Protein AF-F4YBS2-F1 (afdb_monomer_lite)

Radius of gyration: 19.91 Å; chains: 1; bounding box: 47×36×40 Å

Foldseek 3Di:
DPVVVVCVVPVVCPVVVVVVVVVVVVVVVVVVCCVPVNDDPPPDDPDVPDDVVVVVVVVVVVVVVVVCVVCVVVVVVVVVVVD

Sequence (83 aa):
MLITSILKMSTSAFILLGLTSFFTAAYCLYMYTSMHHGPLMLTSNPIPQFKVKDLTLMTMHLVPTILIIFKPELITSWSWWYS

Secondary structure (DSSP, 8-state):
--HHHHHHH-TTHHHHHHHHHHHHHHHHHHHHHHHHHSPPPTTS-------HHHHHHHHHHHHHHHHHHH-THHHHHHHHTT-

pLDDT: mean 80.0, std 12.58, range [47.31, 95.69]

Organism: Lumbricus terrestris (NCBI:txid6398)

Structure (mmCIF, N/CA/C/O backbone):
data_AF-F4YBS2-F1
#
_entry.id   AF-F4YBS2-F1
#
loop_
_atom_site.group_PDB
_atom_site.id
_atom_site.type_symbol
_atom_site.label_atom_id
_atom_site.label_alt_id
_atom_site.label_comp_id
_atom_site.label_asym_id
_atom_site.label_entity_id
_atom_site.label_seq_id
_atom_site.pdbx_PDB_ins_code
_atom_site.Cartn_x
_atom_site.Cartn_y
_atom_site.Cartn_z
_atom_site.occupancy
_atom_site.B_iso_or_equiv
_atom_site.auth_seq_id
_atom_site.auth_comp_id
_atom_site.auth_asym_id
_atom_site.auth_atom_id
_atom_site.pdbx_PDB_model_num
ATOM 1 N N . MET A 1 1 ? -12.986 -3.795 13.087 1.00 63.75 1 MET A N 1
ATOM 2 C CA . MET A 1 1 ? -13.603 -3.448 14.389 1.00 63.75 1 MET A CA 1
ATOM 3 C C . MET A 1 1 ? -12.519 -3.347 15.462 1.00 63.75 1 MET A C 1
ATOM 5 O O . MET A 1 1 ? -12.411 -4.220 16.306 1.00 63.75 1 MET A O 1
ATOM 9 N N . LEU A 1 2 ? -11.651 -2.334 15.393 1.00 74.88 2 LEU A N 1
ATOM 10 C CA . LEU A 1 2 ? -10.578 -2.159 16.390 1.00 74.88 2 LEU A CA 1
ATOM 11 C C . LEU A 1 2 ? -10.388 -0.669 16.681 1.00 74.88 2 LEU A C 1
ATOM 13 O O . LEU A 1 2 ? -10.542 -0.245 17.821 1.00 74.88 2 LEU A O 1
ATOM 17 N N . ILE A 1 3 ? -10.246 0.143 15.626 1.00 78.50 3 ILE A N 1
ATOM 18 C CA . ILE A 1 3 ? -10.241 1.609 15.736 1.00 78.50 3 ILE A CA 1
ATOM 19 C C . ILE A 1 3 ? -11.523 2.133 16.410 1.00 78.50 3 ILE A C 1
ATOM 21 O O . ILE A 1 3 ? -11.462 2.973 17.299 1.00 78.50 3 ILE A O 1
ATOM 25 N N . THR A 1 4 ? -12.682 1.563 16.065 1.00 78.06 4 THR A N 1
ATOM 26 C CA . THR A 1 4 ? -13.985 1.925 16.641 1.00 78.06 4 THR A CA 1
ATOM 27 C C . THR A 1 4 ? -14.068 1.597 18.130 1.00 78.06 4 THR A C 1
ATOM 29 O O . THR A 1 4 ? -14.593 2.395 18.899 1.00 78.06 4 THR A O 1
ATOM 32 N N . SER A 1 5 ? -13.513 0.462 18.558 1.00 79.44 5 SER A N 1
ATOM 33 C CA . SER A 1 5 ? -13.486 0.057 19.968 1.00 79.44 5 SER A CA 1
ATOM 34 C C . SER A 1 5 ? -12.567 0.949 20.804 1.00 79.44 5 SER A C 1
ATOM 36 O O . SER A 1 5 ? -12.949 1.356 21.898 1.00 79.44 5 SER A O 1
ATOM 38 N N . ILE A 1 6 ? -11.394 1.318 20.273 1.00 82.31 6 ILE A N 1
ATOM 39 C CA . ILE A 1 6 ? -10.454 2.228 20.949 1.00 82.31 6 ILE A CA 1
ATOM 40 C C . ILE A 1 6 ? -11.082 3.615 21.124 1.00 82.31 6 ILE A C 1
ATOM 42 O O . ILE A 1 6 ? -11.031 4.182 22.213 1.00 82.31 6 ILE A O 1
ATOM 46 N N . LEU A 1 7 ? -11.739 4.131 20.081 1.00 82.38 7 LEU A N 1
ATOM 47 C CA . LEU A 1 7 ? -12.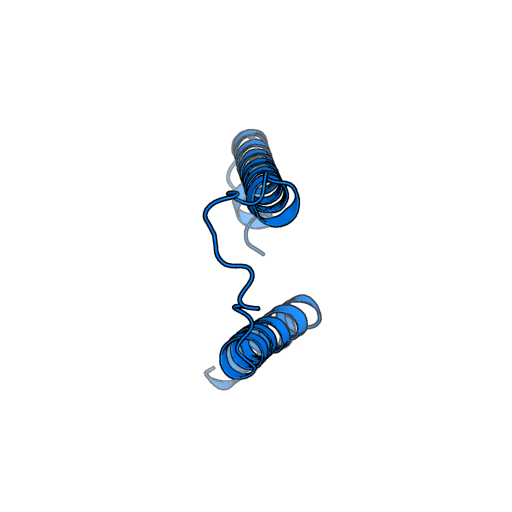414 5.429 20.135 1.00 82.38 7 LEU A CA 1
ATOM 48 C C . LEU A 1 7 ? -13.604 5.444 21.102 1.00 82.38 7 LEU A C 1
ATOM 50 O O . LEU A 1 7 ? -13.859 6.471 21.726 1.00 82.38 7 LEU A O 1
ATOM 54 N N . LYS A 1 8 ? -14.311 4.315 21.271 1.00 77.94 8 LYS A N 1
ATOM 55 C CA . LYS A 1 8 ? -15.350 4.187 22.307 1.00 77.94 8 LYS A CA 1
ATOM 56 C C . LYS A 1 8 ? -14.777 4.209 23.723 1.00 77.94 8 LYS A C 1
ATOM 58 O O . LYS A 1 8 ? -15.449 4.693 24.626 1.00 77.94 8 LYS A O 1
ATOM 63 N N . MET A 1 9 ? -13.585 3.652 23.923 1.00 80.56 9 MET A N 1
ATOM 64 C CA . MET A 1 9 ? -12.960 3.547 25.242 1.00 80.56 9 MET A CA 1
ATOM 65 C C . MET A 1 9 ? -12.321 4.866 25.690 1.00 80.56 9 MET A C 1
ATOM 67 O O . MET A 1 9 ? -12.377 5.198 26.870 1.00 80.56 9 MET A O 1
ATOM 71 N N . SER A 1 10 ? -11.746 5.638 24.766 1.00 79.50 10 SER A N 1
ATOM 72 C CA . SER A 1 10 ? -11.235 6.978 25.054 1.00 79.50 10 SER A CA 1
ATOM 73 C C . SER A 1 10 ? -11.241 7.862 23.808 1.00 79.50 10 SER A C 1
ATOM 75 O O . SER A 1 10 ? -10.562 7.577 22.821 1.00 79.50 10 SER A O 1
ATOM 77 N N . THR A 1 11 ? -11.952 8.989 23.870 1.00 77.81 11 THR A N 1
ATOM 78 C CA . THR A 1 11 ? -11.997 9.981 22.784 1.00 77.81 11 THR A CA 1
ATOM 79 C C . THR A 1 11 ? -10.676 10.737 22.622 1.00 77.81 11 THR A C 1
ATOM 81 O O . THR A 1 11 ? -10.355 11.173 21.517 1.00 77.81 11 THR A O 1
ATOM 84 N N . SER A 1 12 ? -9.854 10.830 23.675 1.00 80.19 12 SER A N 1
ATOM 85 C CA . SER A 1 12 ? -8.532 11.469 23.603 1.00 80.19 12 SER A CA 1
ATOM 86 C C . SER A 1 12 ? -7.528 10.675 22.758 1.00 80.19 12 SER A C 1
ATOM 88 O O . SER A 1 12 ? -6.585 11.253 22.218 1.00 80.19 12 SER A O 1
ATOM 90 N N . ALA A 1 13 ? -7.761 9.372 22.555 1.00 85.25 13 ALA A N 1
ATOM 91 C CA . ALA A 1 13 ? -6.923 8.527 21.707 1.00 85.25 13 ALA A CA 1
ATOM 92 C C . ALA A 1 13 ? -7.036 8.867 20.208 1.00 85.25 13 ALA A C 1
ATOM 94 O O . ALA A 1 13 ? -6.175 8.461 19.430 1.00 85.25 13 ALA A O 1
ATOM 95 N N . PHE A 1 14 ? -8.049 9.637 19.788 1.00 84.81 14 PHE A N 1
ATOM 96 C CA . PHE A 1 14 ? -8.254 10.003 18.382 1.00 84.81 14 PHE A CA 1
ATOM 97 C C . PHE A 1 14 ? -7.056 10.750 17.783 1.00 84.81 14 PHE A C 1
ATOM 99 O O . PHE A 1 14 ? -6.602 10.416 16.691 1.00 84.81 14 PHE A O 1
ATOM 106 N N . ILE A 1 15 ? -6.504 11.720 18.519 1.00 88.25 15 ILE A N 1
ATOM 107 C CA . ILE A 1 15 ? -5.363 12.524 18.058 1.00 88.25 15 ILE A CA 1
ATOM 108 C C . ILE A 1 15 ? -4.124 11.639 17.883 1.00 88.25 15 ILE A C 1
ATOM 110 O O . ILE A 1 15 ? -3.433 11.731 16.871 1.00 88.25 15 ILE A O 1
ATOM 114 N N . LEU A 1 16 ? -3.874 10.738 18.836 1.00 88.50 16 LEU A N 1
ATOM 115 C CA . LEU A 1 16 ? -2.748 9.806 18.780 1.00 88.50 16 LEU A CA 1
ATOM 116 C C . LEU A 1 16 ? -2.885 8.826 17.599 1.00 88.50 16 LEU A C 1
ATOM 118 O O . LEU A 1 16 ? -1.923 8.580 16.873 1.00 88.50 16 LEU A O 1
ATOM 122 N N . LEU A 1 17 ? -4.089 8.297 17.365 1.00 90.12 17 LEU A N 1
ATOM 123 C CA . LEU A 1 17 ? -4.383 7.420 16.228 1.00 90.12 17 LEU A CA 1
ATOM 124 C C . LEU A 1 17 ? -4.215 8.146 14.883 1.00 90.12 17 LEU A C 1
ATOM 126 O O . LEU A 1 17 ? -3.644 7.591 13.948 1.00 90.12 17 LEU A O 1
ATOM 130 N N . GLY A 1 18 ? -4.649 9.405 14.794 1.00 89.06 18 GLY A N 1
ATOM 131 C CA . GLY A 1 18 ? -4.430 10.236 13.610 1.00 89.06 18 GLY A CA 1
ATOM 132 C C . GLY A 1 18 ? -2.944 10.489 13.343 1.00 89.06 18 GLY A C 1
ATOM 133 O O . GLY A 1 18 ? -2.477 10.296 12.220 1.00 89.06 18 GLY A O 1
ATOM 134 N N . LEU A 1 19 ? -2.181 10.850 14.381 1.00 93.44 19 LEU A N 1
ATOM 135 C CA . LEU A 1 19 ? -0.737 11.079 14.276 1.00 93.44 19 LEU A CA 1
ATOM 136 C C . LEU A 1 19 ? 0.017 9.819 13.849 1.00 93.44 19 LEU A C 1
ATOM 138 O O . LEU A 1 19 ? 0.852 9.888 12.951 1.00 93.44 19 LEU A O 1
ATOM 142 N N . THR A 1 20 ? -0.286 8.667 14.447 1.00 92.00 20 THR A N 1
ATOM 143 C CA . THR A 1 20 ? 0.355 7.396 14.070 1.00 92.00 20 THR A CA 1
ATOM 144 C C . THR A 1 20 ? 0.085 7.047 12.609 1.00 92.00 20 THR A C 1
ATOM 146 O O . THR A 1 20 ? 1.034 6.787 11.874 1.00 92.00 20 THR A O 1
ATOM 149 N N . SER A 1 21 ? -1.165 7.153 12.144 1.00 92.25 21 SER A N 1
ATOM 150 C CA . SER A 1 21 ? -1.503 6.936 10.731 1.00 92.25 21 SER A CA 1
ATOM 151 C C . SER A 1 21 ? -0.778 7.912 9.795 1.00 92.25 21 SER A C 1
ATOM 153 O O . SER A 1 21 ? -0.325 7.507 8.724 1.00 92.25 21 SER A O 1
ATOM 155 N N . PHE A 1 22 ? -0.658 9.185 10.184 1.00 95.62 22 PHE A N 1
ATOM 156 C CA . PHE A 1 22 ? 0.048 10.198 9.400 1.00 95.62 22 PHE A CA 1
ATOM 157 C C . PHE A 1 22 ? 1.546 9.888 9.283 1.00 95.62 22 PHE A C 1
ATOM 159 O O . PHE A 1 22 ? 2.085 9.879 8.177 1.00 95.62 22 PHE A O 1
ATOM 166 N N . PHE A 1 23 ? 2.211 9.567 10.397 1.00 95.69 23 PHE A N 1
ATOM 167 C CA . PHE A 1 23 ? 3.626 9.191 10.392 1.00 95.69 23 PHE A CA 1
ATOM 168 C C . PHE A 1 23 ? 3.884 7.915 9.586 1.00 95.69 23 PHE A C 1
ATOM 170 O O . PHE A 1 23 ? 4.854 7.868 8.830 1.00 95.69 23 PHE A O 1
ATOM 177 N N . THR A 1 24 ? 3.013 6.903 9.684 1.00 94.56 24 THR A N 1
ATOM 178 C CA . THR A 1 24 ? 3.126 5.687 8.866 1.00 94.56 24 THR A CA 1
ATOM 179 C C . THR A 1 24 ? 3.044 6.014 7.374 1.00 94.56 24 THR A C 1
ATOM 181 O O . THR A 1 24 ? 3.898 5.570 6.609 1.00 94.56 24 THR A O 1
ATOM 184 N N . ALA A 1 25 ? 2.081 6.841 6.956 1.00 94.62 25 ALA A N 1
ATOM 185 C CA . ALA A 1 25 ? 1.952 7.252 5.559 1.00 94.62 25 ALA A CA 1
ATOM 186 C C . ALA A 1 25 ? 3.166 8.067 5.073 1.00 94.62 25 ALA A C 1
ATOM 188 O O . ALA A 1 25 ? 3.683 7.810 3.985 1.00 94.62 25 ALA A O 1
ATOM 189 N N . ALA A 1 26 ? 3.659 9.003 5.891 1.00 95.50 26 ALA A N 1
ATOM 190 C CA . ALA A 1 26 ? 4.838 9.808 5.579 1.00 95.50 26 ALA A CA 1
ATOM 191 C C . ALA A 1 26 ? 6.099 8.943 5.410 1.00 95.50 26 ALA A C 1
ATOM 193 O O . ALA A 1 26 ? 6.859 9.138 4.462 1.00 95.50 26 ALA A O 1
ATOM 194 N N . TYR A 1 27 ? 6.293 7.949 6.283 1.00 94.31 27 TYR A N 1
ATOM 195 C CA . TYR A 1 27 ? 7.399 7.000 6.177 1.00 94.31 27 TYR A CA 1
ATOM 196 C C . TYR A 1 27 ? 7.304 6.144 4.906 1.00 94.31 27 TYR A C 1
ATOM 198 O O . TYR A 1 27 ? 8.289 6.019 4.179 1.00 94.31 27 TYR A O 1
ATOM 206 N N . CYS A 1 28 ? 6.121 5.605 4.587 1.00 93.06 28 CYS A N 1
ATOM 207 C CA . CYS A 1 28 ? 5.909 4.848 3.352 1.00 93.06 28 CYS A CA 1
ATOM 208 C C . CYS A 1 28 ? 6.204 5.693 2.105 1.00 93.06 28 CYS A C 1
ATOM 210 O O . CYS A 1 28 ? 6.857 5.208 1.182 1.00 93.06 28 CYS A O 1
ATOM 212 N N . LEU A 1 29 ? 5.771 6.958 2.087 1.00 91.31 29 LEU A N 1
ATOM 213 C CA . LEU A 1 29 ? 6.047 7.876 0.984 1.00 91.31 29 LEU A CA 1
ATOM 214 C C . LEU A 1 29 ? 7.548 8.166 0.853 1.00 91.31 29 LEU A C 1
ATOM 216 O O . LEU A 1 29 ? 8.078 8.114 -0.252 1.00 91.31 29 LEU A O 1
ATOM 220 N N . TYR A 1 30 ? 8.240 8.428 1.965 1.00 91.75 30 TYR A N 1
ATOM 221 C CA . TYR A 1 30 ? 9.690 8.644 1.980 1.00 91.75 30 TYR A CA 1
ATOM 222 C C . TYR A 1 30 ? 10.468 7.418 1.479 1.00 91.75 30 TYR A C 1
ATOM 224 O O . TYR A 1 30 ? 11.403 7.535 0.685 1.00 91.75 30 TYR A O 1
ATOM 232 N N . MET A 1 31 ? 10.069 6.220 1.905 1.00 88.88 31 MET A N 1
ATOM 233 C CA . MET A 1 31 ? 10.668 4.974 1.432 1.00 88.88 31 MET A CA 1
ATOM 234 C C . MET A 1 31 ? 10.415 4.772 -0.070 1.00 88.88 31 MET A C 1
ATOM 236 O O . MET A 1 31 ? 11.324 4.404 -0.807 1.00 88.88 31 MET A O 1
ATOM 240 N N . TYR A 1 32 ? 9.204 5.061 -0.554 1.00 88.44 32 TYR A N 1
ATOM 241 C CA . TYR A 1 32 ? 8.878 4.949 -1.975 1.00 88.44 32 TYR A CA 1
ATOM 242 C C . TYR A 1 32 ? 9.703 5.919 -2.832 1.00 88.44 32 TYR A C 1
ATOM 244 O O . TYR A 1 32 ? 10.294 5.517 -3.836 1.00 88.44 32 TYR A O 1
ATOM 252 N N . THR A 1 33 ? 9.792 7.191 -2.432 1.00 86.12 33 THR A N 1
ATOM 253 C CA . THR A 1 33 ? 10.556 8.196 -3.181 1.00 86.12 33 THR A CA 1
ATOM 254 C C . THR A 1 33 ? 12.056 7.915 -3.149 1.00 86.12 33 THR A C 1
ATOM 256 O O . THR A 1 33 ? 12.703 8.021 -4.186 1.00 86.12 33 THR A O 1
ATOM 259 N N . SER A 1 34 ? 12.616 7.488 -2.014 1.00 83.31 34 SER A N 1
ATOM 260 C CA . SER A 1 34 ? 14.044 7.139 -1.924 1.00 83.31 34 SER A CA 1
ATOM 261 C C . SER A 1 34 ? 14.423 5.920 -2.774 1.00 83.31 34 SER A C 1
ATOM 263 O O . SER A 1 34 ? 15.482 5.934 -3.396 1.00 83.31 34 SER A O 1
ATOM 265 N N . MET A 1 35 ? 13.555 4.908 -2.866 1.00 82.69 35 MET A N 1
ATOM 266 C CA . MET A 1 35 ? 13.815 3.689 -3.645 1.00 82.69 35 MET A CA 1
ATOM 267 C C . MET A 1 35 ? 13.588 3.859 -5.153 1.00 82.69 35 MET A C 1
ATOM 269 O O . MET A 1 35 ? 14.312 3.260 -5.945 1.00 82.69 35 MET A O 1
ATOM 273 N N . HIS A 1 36 ? 12.592 4.654 -5.565 1.00 77.56 36 HIS A N 1
ATOM 274 C CA . HIS A 1 36 ? 12.206 4.781 -6.979 1.00 77.56 36 HIS A CA 1
ATOM 275 C C . HIS A 1 36 ? 12.665 6.081 -7.657 1.00 77.56 36 HIS A C 1
ATOM 277 O O . HIS A 1 36 ? 12.799 6.103 -8.877 1.00 77.56 36 HIS A O 1
ATOM 283 N N . HIS A 1 37 ? 12.913 7.153 -6.898 1.00 77.62 37 HIS A N 1
ATOM 284 C CA . HIS A 1 37 ? 13.329 8.467 -7.416 1.00 77.62 37 HIS A CA 1
ATOM 285 C C . HIS A 1 37 ? 14.711 8.912 -6.902 1.00 77.62 37 HIS A C 1
ATOM 287 O O . HIS A 1 37 ? 15.156 10.017 -7.216 1.00 77.62 37 HIS A O 1
ATOM 293 N N . GLY A 1 38 ? 15.392 8.082 -6.106 1.00 66.31 38 GLY A N 1
ATOM 294 C CA . GLY A 1 38 ? 16.749 8.353 -5.639 1.00 66.31 38 GLY A CA 1
ATOM 295 C C . GLY A 1 38 ? 17.788 8.265 -6.768 1.00 66.31 38 GLY A C 1
ATOM 296 O O . GLY A 1 38 ? 17.578 7.552 -7.752 1.00 66.31 38 GLY A O 1
ATOM 297 N N . PRO A 1 39 ? 18.926 8.975 -6.653 1.00 61.69 39 PRO A N 1
ATOM 298 C CA . PRO A 1 39 ? 20.007 8.875 -7.624 1.00 61.69 39 PRO A CA 1
ATOM 299 C C . PRO A 1 39 ? 20.545 7.441 -7.656 1.00 61.69 39 PRO A C 1
ATOM 301 O O . PRO A 1 39 ? 21.044 6.925 -6.655 1.00 61.69 39 PRO A O 1
ATOM 304 N N . LEU A 1 40 ? 20.455 6.801 -8.821 1.00 61.91 40 LEU A N 1
ATOM 305 C CA . LEU A 1 40 ? 21.099 5.517 -9.083 1.00 61.91 40 LEU A CA 1
ATOM 306 C C . LEU A 1 40 ? 22.606 5.699 -8.858 1.00 61.91 40 LEU A C 1
ATOM 308 O O . LEU A 1 40 ? 23.230 6.527 -9.526 1.00 61.91 40 LEU A O 1
ATOM 312 N N . MET A 1 41 ? 23.196 4.974 -7.899 1.00 59.06 41 MET A N 1
ATOM 313 C CA . MET A 1 41 ? 24.642 5.038 -7.669 1.00 59.06 41 MET A CA 1
ATOM 314 C C . MET A 1 41 ? 25.362 4.730 -8.987 1.00 59.06 41 MET A C 1
ATOM 316 O O . MET A 1 41 ? 25.223 3.635 -9.527 1.00 59.06 41 MET A O 1
ATOM 320 N N . LEU A 1 42 ? 26.161 5.678 -9.483 1.00 57.19 42 LEU A N 1
ATOM 321 C CA . LEU A 1 42 ? 26.947 5.563 -10.723 1.00 57.19 42 LEU A CA 1
ATOM 322 C C . LEU A 1 42 ? 27.968 4.407 -10.698 1.00 57.19 42 LEU A C 1
ATOM 324 O O . LEU A 1 42 ? 28.500 4.031 -11.737 1.00 57.19 42 LEU A O 1
ATOM 328 N N . THR A 1 43 ? 28.237 3.834 -9.521 1.00 63.56 43 THR A N 1
ATOM 329 C CA . THR A 1 43 ? 29.081 2.645 -9.323 1.00 63.56 43 THR A CA 1
ATOM 330 C C . THR A 1 43 ? 28.297 1.330 -9.321 1.00 63.56 43 THR A C 1
ATOM 332 O O . THR A 1 43 ? 28.903 0.259 -9.290 1.00 63.56 43 THR A O 1
ATOM 335 N N . SER A 1 44 ? 26.961 1.378 -9.343 1.00 58.19 44 SER A N 1
ATOM 336 C CA . SER A 1 44 ? 26.123 0.184 -9.411 1.00 58.19 44 SER A CA 1
ATOM 337 C C . SER A 1 44 ? 26.013 -0.283 -10.861 1.00 58.19 44 SER A C 1
ATOM 339 O O . SER A 1 44 ? 25.548 0.436 -11.742 1.00 58.19 44 SER A O 1
ATOM 341 N N . ASN A 1 45 ? 26.498 -1.494 -11.123 1.00 58.34 45 ASN A N 1
ATOM 342 C CA . ASN A 1 45 ? 26.348 -2.141 -12.419 1.00 58.34 45 ASN A CA 1
ATOM 343 C C . ASN A 1 45 ? 24.839 -2.268 -12.727 1.00 58.34 45 ASN A C 1
ATOM 345 O O . ASN A 1 45 ? 24.128 -2.828 -11.883 1.00 58.34 45 ASN A O 1
ATOM 349 N N . PRO A 1 46 ? 24.333 -1.785 -13.881 1.00 60.38 46 PRO A N 1
ATOM 350 C CA . PRO A 1 46 ? 22.933 -1.917 -14.280 1.00 60.38 46 PRO A CA 1
ATOM 351 C C . PRO A 1 46 ? 22.629 -3.361 -14.702 1.00 60.38 46 PRO A C 1
ATOM 353 O O . PRO A 1 46 ? 22.191 -3.640 -15.814 1.00 60.38 46 PRO A O 1
ATOM 356 N N . ILE A 1 47 ? 22.874 -4.317 -13.812 1.00 58.34 47 ILE A N 1
ATOM 357 C CA . ILE A 1 47 ? 22.315 -5.652 -13.938 1.00 58.34 47 ILE A CA 1
ATOM 358 C C . ILE A 1 47 ? 20.850 -5.501 -13.536 1.00 58.34 47 ILE A C 1
ATOM 360 O O . ILE A 1 47 ? 20.588 -5.032 -12.424 1.00 58.34 47 ILE A O 1
ATOM 364 N N . PRO A 1 48 ? 19.881 -5.882 -14.382 1.00 62.16 48 PRO A N 1
ATOM 365 C C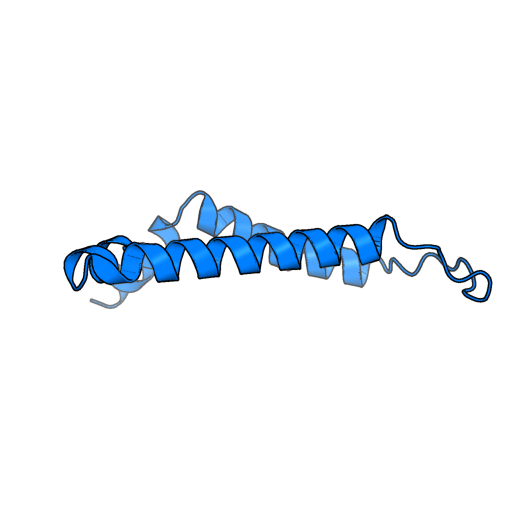A . PRO A 1 48 ? 18.495 -5.957 -13.960 1.00 62.16 48 PRO A CA 1
ATOM 366 C C . PRO A 1 48 ? 18.413 -6.986 -12.830 1.00 62.16 48 PRO A C 1
ATOM 368 O O . PRO A 1 48 ? 18.454 -8.193 -13.045 1.00 62.16 48 PRO A O 1
ATOM 371 N N . GLN A 1 49 ? 18.339 -6.500 -11.593 1.00 64.31 49 GLN A N 1
ATOM 372 C CA . GLN A 1 49 ? 18.322 -7.323 -10.380 1.00 64.31 49 GLN A CA 1
ATOM 373 C C . GLN A 1 49 ? 16.983 -8.064 -10.209 1.00 64.31 49 GLN A C 1
ATOM 375 O O . GLN A 1 49 ? 16.797 -8.819 -9.257 1.00 64.31 49 GLN A O 1
ATOM 380 N N . PHE A 1 50 ? 16.049 -7.867 -11.143 1.00 65.88 50 PHE A N 1
ATOM 381 C CA . PHE A 1 50 ? 14.737 -8.493 -11.172 1.00 65.88 50 PHE A CA 1
ATOM 382 C C . PHE A 1 50 ? 14.840 -9.954 -11.606 1.00 65.88 50 PHE A C 1
ATOM 384 O O . PHE A 1 50 ? 14.667 -10.306 -12.773 1.00 65.88 50 PHE A O 1
ATOM 391 N N . LYS A 1 51 ? 15.094 -10.839 -10.643 1.00 78.25 51 LYS A N 1
ATOM 392 C CA . LYS A 1 51 ? 14.905 -12.275 -10.850 1.00 78.25 51 LYS A CA 1
ATOM 393 C C . LYS A 1 51 ? 13.407 -12.565 -10.910 1.00 78.25 51 LYS A C 1
ATOM 395 O O . LYS A 1 51 ? 12.657 -12.161 -10.024 1.00 78.25 51 LYS A O 1
ATOM 400 N N . VAL A 1 52 ? 12.981 -13.343 -11.907 1.00 80.69 52 VAL A N 1
ATOM 401 C CA . VAL A 1 52 ? 11.576 -13.772 -12.072 1.00 80.69 52 VAL A CA 1
ATOM 402 C C . VAL A 1 52 ? 11.037 -14.425 -10.794 1.00 80.69 52 VAL A C 1
ATOM 404 O O . VAL A 1 52 ? 9.910 -14.151 -10.398 1.00 80.69 52 VAL A O 1
ATOM 407 N N . LYS A 1 53 ? 11.873 -15.204 -10.093 1.00 84.44 53 LYS A N 1
ATOM 408 C CA . LYS A 1 53 ? 11.546 -15.811 -8.795 1.00 84.44 53 LYS A CA 1
ATOM 409 C C . LYS A 1 53 ? 11.103 -14.776 -7.755 1.00 84.44 53 LYS A C 1
ATOM 411 O O . LYS A 1 53 ? 10.092 -14.970 -7.085 1.00 84.44 53 LYS A O 1
ATOM 416 N N . ASP A 1 54 ? 11.841 -13.679 -7.634 1.00 85.88 54 ASP A N 1
ATOM 417 C CA . ASP A 1 54 ? 11.590 -12.668 -6.607 1.00 85.88 54 ASP A CA 1
ATOM 418 C C . ASP A 1 54 ? 10.322 -11.867 -6.951 1.00 85.88 54 ASP A C 1
ATOM 420 O O . ASP A 1 54 ? 9.516 -11.564 -6.073 1.00 85.88 54 ASP A O 1
ATOM 424 N N . LEU A 1 55 ? 10.071 -11.644 -8.247 1.00 86.81 55 LEU A N 1
ATOM 425 C CA . LEU A 1 55 ? 8.835 -11.031 -8.736 1.00 86.81 55 LEU A CA 1
ATOM 426 C C . LEU A 1 55 ? 7.616 -11.933 -8.482 1.00 86.81 55 LEU A C 1
ATOM 428 O O . LEU A 1 55 ? 6.613 -11.470 -7.942 1.00 86.81 55 LEU A O 1
ATOM 432 N N . THR A 1 56 ? 7.714 -13.237 -8.773 1.00 88.25 56 THR A N 1
ATOM 433 C CA . THR A 1 56 ? 6.641 -14.199 -8.463 1.00 88.25 56 THR A CA 1
ATOM 434 C C . THR A 1 56 ? 6.365 -14.278 -6.963 1.00 88.25 56 THR A C 1
ATOM 436 O O . THR A 1 56 ? 5.204 -14.289 -6.556 1.00 88.25 56 THR A O 1
ATOM 439 N N . LEU A 1 57 ? 7.407 -14.231 -6.129 1.00 90.81 57 LEU A N 1
ATOM 440 C CA . LEU A 1 57 ? 7.268 -14.230 -4.676 1.00 90.81 57 LEU A CA 1
ATOM 441 C C . LEU A 1 57 ? 6.533 -12.976 -4.186 1.00 90.81 57 LEU A C 1
ATOM 443 O O . LEU A 1 57 ? 5.611 -13.101 -3.381 1.00 90.81 57 LEU A O 1
ATOM 447 N N . MET A 1 58 ? 6.868 -11.791 -4.708 1.00 89.62 58 MET A N 1
ATOM 448 C CA . MET A 1 58 ? 6.130 -10.562 -4.395 1.00 89.62 58 MET A CA 1
ATOM 449 C C . MET A 1 58 ? 4.665 -10.644 -4.841 1.00 89.62 58 MET A C 1
ATOM 451 O O . MET A 1 58 ? 3.775 -10.313 -4.059 1.00 89.62 58 MET A O 1
ATOM 455 N N . THR A 1 59 ? 4.385 -11.154 -6.048 1.00 90.69 59 THR A N 1
ATOM 456 C CA . THR A 1 59 ? 2.995 -11.319 -6.515 1.00 90.69 59 THR A CA 1
ATOM 457 C C . THR A 1 59 ? 2.201 -12.293 -5.642 1.00 90.69 59 THR A C 1
ATOM 459 O O . THR A 1 59 ? 1.064 -11.997 -5.286 1.00 90.69 59 THR A O 1
ATOM 462 N N . MET A 1 60 ? 2.807 -13.406 -5.213 1.00 91.31 60 MET A N 1
ATOM 463 C CA . MET A 1 60 ? 2.163 -14.387 -4.335 1.00 91.31 60 MET A CA 1
ATOM 464 C C . MET A 1 60 ? 1.837 -13.838 -2.945 1.00 91.31 60 MET A C 1
ATOM 466 O O . MET A 1 60 ? 0.893 -14.319 -2.332 1.00 91.31 60 MET A O 1
ATOM 470 N N . HIS A 1 61 ? 2.568 -12.836 -2.449 1.00 89.88 61 HIS A N 1
ATOM 471 C CA . HIS A 1 61 ? 2.227 -12.151 -1.195 1.00 89.88 61 HIS A CA 1
ATOM 472 C C . HIS A 1 61 ? 1.185 -11.040 -1.403 1.00 89.88 61 HIS A C 1
ATOM 474 O O . HIS A 1 61 ? 0.339 -10.797 -0.540 1.00 89.88 61 HIS A O 1
ATOM 480 N N . LEU A 1 62 ? 1.204 -10.374 -2.560 1.00 92.12 62 LEU A N 1
ATOM 481 C CA . LEU A 1 62 ? 0.286 -9.278 -2.870 1.00 92.12 62 LEU A CA 1
ATOM 482 C C . LEU A 1 62 ? -1.147 -9.767 -3.158 1.00 92.12 62 LEU A C 1
ATOM 484 O O . LEU A 1 62 ? -2.117 -9.151 -2.727 1.00 92.12 62 LEU A O 1
ATOM 488 N N . VAL A 1 63 ? -1.299 -10.899 -3.847 1.00 92.38 63 VAL A N 1
ATOM 489 C CA . VAL A 1 63 ? -2.614 -11.491 -4.150 1.00 92.38 63 VAL A CA 1
ATOM 490 C C . VAL A 1 63 ? -3.458 -11.762 -2.890 1.00 92.38 63 VAL A C 1
ATOM 492 O O . VAL A 1 63 ? -4.589 -11.275 -2.834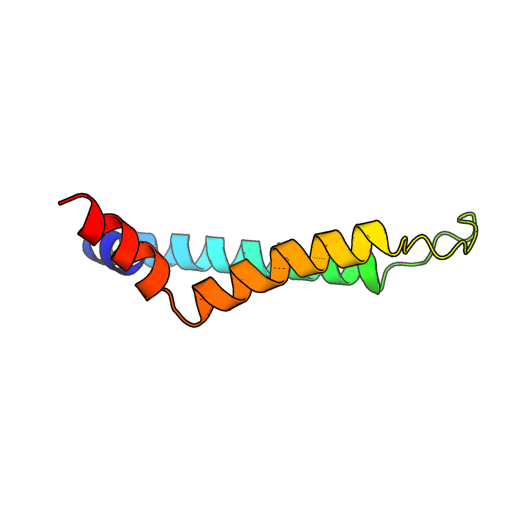 1.00 92.38 63 VAL A O 1
ATOM 495 N N . PRO A 1 64 ? -2.970 -12.484 -1.859 1.00 89.44 64 PRO A N 1
ATOM 496 C CA . PRO A 1 64 ? -3.772 -12.785 -0.676 1.00 89.44 64 PRO A CA 1
ATOM 497 C C . PRO A 1 64 ? -4.069 -11.539 0.158 1.00 89.44 64 PRO A C 1
ATOM 499 O O . PRO A 1 64 ? -5.167 -11.419 0.695 1.00 89.44 64 PRO A O 1
ATOM 502 N N . THR A 1 65 ? -3.135 -10.587 0.241 1.00 90.50 65 THR A N 1
ATOM 503 C CA . THR A 1 65 ? -3.353 -9.342 0.993 1.00 90.50 65 THR A CA 1
ATOM 504 C C . THR A 1 65 ? -4.463 -8.501 0.369 1.00 90.50 65 THR A C 1
ATOM 506 O O . THR A 1 65 ? -5.370 -8.068 1.077 1.00 90.50 65 THR A O 1
ATOM 509 N N . ILE A 1 66 ? -4.468 -8.348 -0.957 1.00 92.50 66 ILE A N 1
ATOM 510 C CA . ILE A 1 66 ? -5.540 -7.656 -1.684 1.00 92.50 66 ILE A CA 1
ATOM 511 C C . ILE A 1 66 ? -6.879 -8.385 -1.525 1.00 92.50 66 ILE A C 1
ATOM 513 O O . ILE A 1 66 ? -7.904 -7.755 -1.264 1.00 92.50 66 ILE A O 1
ATOM 517 N N . LEU A 1 67 ? -6.875 -9.713 -1.639 1.00 90.75 67 LEU A N 1
ATOM 518 C CA . LEU A 1 67 ? -8.079 -10.532 -1.515 1.00 90.75 67 LEU A CA 1
ATOM 519 C C . LEU A 1 67 ? -8.728 -10.390 -0.127 1.00 90.75 67 LEU A C 1
ATOM 521 O O . LEU A 1 67 ? -9.947 -10.247 -0.032 1.00 90.75 67 LEU A O 1
ATOM 525 N N . ILE A 1 68 ? -7.917 -10.340 0.935 1.00 90.06 68 ILE A N 1
ATOM 526 C CA . ILE A 1 68 ? -8.372 -10.099 2.312 1.00 90.06 68 ILE A CA 1
ATOM 527 C C . ILE A 1 68 ? -8.952 -8.688 2.483 1.00 90.06 68 ILE A C 1
ATOM 529 O O . ILE A 1 68 ? -9.963 -8.530 3.166 1.00 90.06 68 ILE A O 1
ATOM 533 N N . ILE A 1 69 ? -8.350 -7.665 1.865 1.00 88.94 69 ILE A N 1
ATOM 534 C CA . ILE A 1 69 ? -8.851 -6.281 1.941 1.00 88.94 69 ILE A CA 1
ATOM 535 C C . ILE A 1 69 ? -10.236 -6.163 1.287 1.00 88.94 69 ILE A C 1
ATOM 537 O O . ILE A 1 69 ? -11.116 -5.507 1.842 1.00 88.94 69 ILE A O 1
ATOM 541 N N . PHE A 1 70 ? -10.453 -6.812 0.137 1.00 89.44 70 PHE A N 1
ATOM 542 C CA . PHE A 1 70 ? -11.743 -6.776 -0.563 1.00 89.44 70 PHE A CA 1
ATOM 543 C C . PHE A 1 70 ? -12.826 -7.639 0.092 1.00 89.44 70 PHE A C 1
ATOM 545 O O . PHE A 1 70 ? -14.002 -7.282 0.041 1.00 89.44 70 PHE A O 1
ATOM 552 N N . LYS A 1 71 ? -12.456 -8.774 0.693 1.00 87.00 71 LYS A N 1
ATOM 553 C CA . LYS A 1 71 ? -13.381 -9.679 1.388 1.00 87.00 71 LYS A CA 1
ATOM 554 C C . LYS A 1 71 ? -12.848 -10.036 2.780 1.00 87.00 71 LYS A C 1
ATOM 556 O O . LYS A 1 71 ? -12.351 -11.148 2.979 1.00 87.00 71 LYS A O 1
ATOM 561 N N . PRO A 1 72 ? -13.011 -9.142 3.775 1.00 80.31 72 PRO A N 1
ATOM 562 C CA . PRO A 1 72 ? -12.569 -9.414 5.145 1.00 80.31 72 PRO A CA 1
ATOM 563 C C . PRO A 1 72 ? -13.349 -10.567 5.801 1.00 80.31 72 PRO A C 1
ATOM 565 O O . PRO A 1 72 ? -12.871 -11.174 6.758 1.00 80.31 72 PRO A O 1
ATOM 568 N N . GLU A 1 73 ? -14.5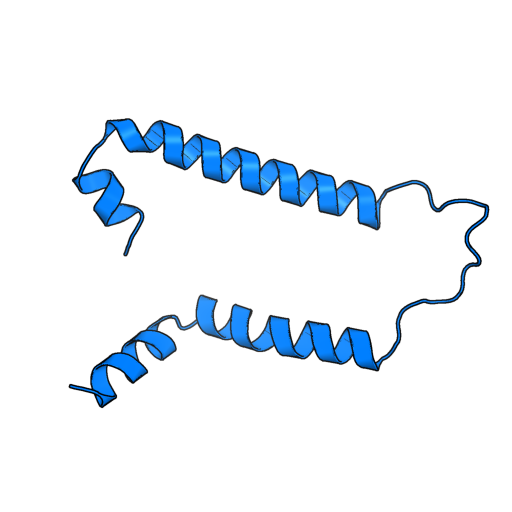24 -10.908 5.259 1.00 81.75 73 GLU A N 1
ATOM 569 C CA . GLU A 1 73 ? -15.386 -12.001 5.725 1.00 81.75 73 GLU A CA 1
ATOM 570 C C . GLU A 1 73 ? -14.723 -13.385 5.648 1.00 81.75 73 GLU A C 1
ATOM 572 O O . GLU A 1 73 ? -15.085 -14.290 6.401 1.00 81.75 73 GLU A O 1
ATOM 577 N N . LEU A 1 74 ? -13.718 -13.558 4.782 1.00 79.88 74 LEU A N 1
ATOM 578 C CA . LEU A 1 74 ? -12.977 -14.816 4.674 1.00 79.88 74 LEU A CA 1
ATOM 579 C C . LEU A 1 74 ? -12.271 -15.178 5.987 1.00 79.88 74 LEU A C 1
ATOM 581 O O . LEU A 1 74 ? -12.252 -16.347 6.362 1.00 79.88 74 LEU A O 1
ATOM 585 N N . ILE A 1 75 ? -11.774 -14.189 6.734 1.00 81.31 75 ILE A N 1
ATOM 586 C CA . ILE A 1 75 ? -11.113 -14.420 8.027 1.00 81.31 75 ILE A CA 1
ATOM 587 C C . ILE A 1 75 ? -12.140 -14.821 9.091 1.00 81.31 75 ILE A C 1
ATOM 589 O O . ILE A 1 75 ? -11.919 -15.753 9.863 1.00 81.31 75 ILE A O 1
ATOM 593 N N . THR A 1 76 ? -13.289 -14.145 9.127 1.00 76.50 76 THR A N 1
ATOM 594 C CA . THR A 1 76 ? -14.333 -14.422 10.122 1.00 76.50 76 THR A CA 1
ATOM 595 C C . THR A 1 76 ? -15.039 -15.750 9.862 1.00 76.50 76 THR A C 1
ATOM 597 O O . THR A 1 76 ? -15.417 -16.427 10.816 1.00 76.50 76 THR A O 1
ATOM 600 N N . SER A 1 77 ? -15.150 -16.175 8.598 1.00 72.31 77 SER A N 1
ATOM 601 C CA . SER A 1 77 ? -15.722 -17.478 8.231 1.00 72.31 77 SER A CA 1
ATOM 602 C C . SER A 1 77 ? -14.965 -18.657 8.854 1.00 72.31 77 SER A C 1
ATOM 604 O O . SER A 1 77 ? -15.584 -19.635 9.270 1.00 72.31 77 SER A O 1
ATOM 606 N N . TRP A 1 78 ? -13.641 -18.538 9.011 1.00 66.25 78 TRP A N 1
ATOM 607 C CA . TRP A 1 78 ? -12.823 -19.561 9.659 1.00 66.25 78 TRP A CA 1
ATOM 608 C C . TRP A 1 78 ? -13.080 -19.644 11.169 1.00 66.25 78 TRP A C 1
ATOM 610 O O . TRP A 1 78 ? -13.181 -20.741 11.708 1.00 66.25 78 TRP A O 1
ATOM 620 N N . SER A 1 79 ? -13.271 -18.505 11.849 1.00 60.81 79 SER A N 1
ATOM 621 C CA . SER A 1 79 ? -13.615 -18.508 13.283 1.00 60.81 79 SER A CA 1
ATOM 622 C C . SER A 1 79 ? -14.970 -19.157 13.579 1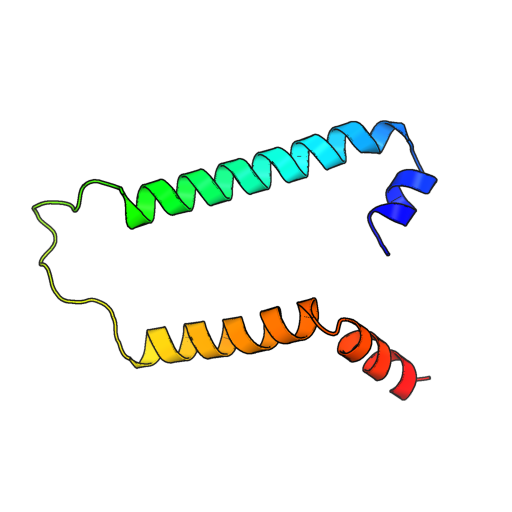.00 60.81 79 SER A C 1
ATOM 624 O O . SER A 1 79 ? -15.143 -19.736 14.647 1.00 60.81 79 SER A O 1
ATOM 626 N N . TRP A 1 80 ? -15.907 -19.105 12.626 1.00 54.34 80 TRP A N 1
ATOM 627 C CA . TRP A 1 80 ? -17.222 -19.730 12.766 1.00 54.34 80 TRP A CA 1
ATOM 628 C C . TRP A 1 80 ? -17.158 -21.258 12.648 1.00 54.34 80 TRP A C 1
ATOM 630 O O . TRP A 1 80 ? -17.907 -21.947 13.320 1.00 54.34 80 TRP A O 1
ATOM 640 N N . TRP A 1 81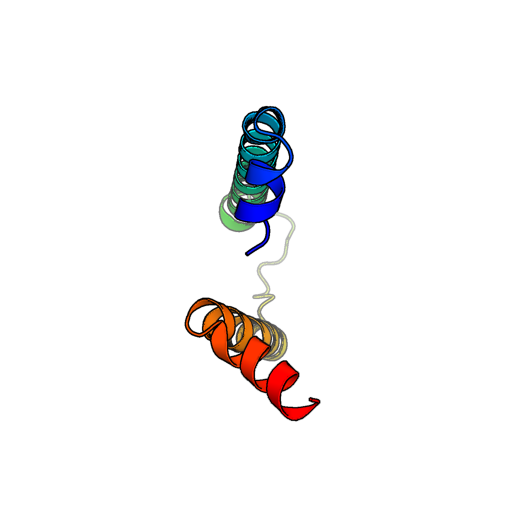 ? -16.224 -21.797 11.858 1.00 55.19 81 TRP A N 1
ATOM 641 C CA . TRP A 1 81 ? -16.033 -23.247 11.703 1.00 55.19 81 TRP A CA 1
ATOM 642 C C . TRP A 1 81 ? -15.488 -23.959 12.955 1.00 55.19 81 TRP A C 1
ATOM 644 O O . TRP A 1 81 ? -15.543 -25.184 13.014 1.00 55.19 81 TRP A O 1
ATOM 654 N N . TYR A 1 82 ? -14.933 -23.225 13.926 1.00 57.22 82 TYR A N 1
ATOM 655 C CA . TYR A 1 82 ? -14.362 -23.781 15.164 1.00 57.22 82 TYR A CA 1
ATOM 656 C C . TYR A 1 82 ? -15.283 -23.615 16.396 1.00 57.22 82 TYR A C 1
ATOM 658 O O . TYR A 1 82 ? -14.888 -23.981 17.501 1.00 57.22 82 TYR A O 1
ATOM 666 N N . SER A 1 83 ? -16.487 -23.046 16.236 1.00 47.31 83 SER A N 1
ATOM 667 C CA . SER A 1 83 ? -17.522 -22.937 17.288 1.00 47.31 83 SER A CA 1
ATOM 668 C C . SER A 1 83 ? -18.672 -23.901 17.031 1.00 47.31 83 SER A C 1
ATOM 670 O O . SER A 1 83 ? -19.223 -24.409 18.030 1.00 47.31 83 SER A O 1
#